Protein AF-A0A355B553-F1 (afdb_monomer_lite)

Radius of gyration: 31.97 Å; chains: 1; bounding box: 65×46×89 Å

Sequence (167 aa):
MNDHTENLLDVLEKEFEAYEDLEGILLKEREVLRRPKFANFEEQIGLKAQVVHRIRALEQERTRLMAVLSSEQGQDTKNLHLIDLVRNTPPPLAKRFMNVRGRLRETTDRVKQVNEINRQIIGELLSVMNGVMDSVQSAFADPAMYGIEGKLGKKRVQGGDFVFQSV

Structure (mmCIF, N/CA/C/O backbone):
data_AF-A0A355B553-F1
#
_entry.id   AF-A0A355B553-F1
#
loop_
_atom_site.group_PDB
_atom_site.id
_atom_site.type_symbol
_atom_site.label_atom_id
_atom_site.label_alt_id
_atom_site.label_comp_id
_atom_site.label_asym_id
_atom_site.label_entity_id
_atom_site.label_seq_id
_atom_site.pdbx_PDB_ins_code
_atom_site.Cartn_x
_atom_site.Cartn_y
_atom_site.Cartn_z
_atom_site.occupancy
_atom_site.B_iso_or_equiv
_atom_site.auth_seq_id
_atom_site.auth_comp_id
_atom_site.auth_asym_id
_atom_site.auth_atom_id
_atom_site.pdbx_PDB_model_num
ATOM 1 N N . MET A 1 1 ? 39.689 9.268 -49.571 1.00 48.88 1 MET A N 1
ATOM 2 C CA . MET A 1 1 ? 38.408 8.571 -49.329 1.00 48.88 1 MET A CA 1
ATOM 3 C C . MET A 1 1 ? 37.901 9.059 -47.984 1.00 48.88 1 MET A C 1
ATOM 5 O O . MET A 1 1 ? 38.725 9.258 -47.101 1.00 48.88 1 MET A O 1
ATOM 9 N N . ASN A 1 2 ? 36.626 9.441 -47.905 1.00 55.88 2 ASN A N 1
ATOM 10 C CA . ASN A 1 2 ? 36.077 10.283 -46.837 1.00 55.88 2 ASN A CA 1
ATOM 11 C C . ASN A 1 2 ? 35.867 9.493 -45.535 1.00 55.88 2 ASN A C 1
ATOM 13 O O . ASN A 1 2 ? 34.767 9.021 -45.272 1.00 55.88 2 ASN A O 1
ATOM 17 N N . ASP A 1 3 ? 36.917 9.430 -44.717 1.00 73.25 3 ASP A N 1
ATOM 18 C CA . ASP A 1 3 ? 36.958 8.862 -43.357 1.00 73.25 3 ASP A CA 1
ATOM 19 C C . ASP A 1 3 ? 35.745 9.290 -42.497 1.00 73.25 3 ASP A C 1
ATOM 21 O O . ASP A 1 3 ? 35.145 8.501 -41.779 1.00 73.25 3 ASP A O 1
ATOM 25 N N . HIS A 1 4 ? 35.268 10.531 -42.633 1.00 74.19 4 HIS A N 1
ATOM 26 C CA . HIS A 1 4 ? 34.102 11.023 -41.886 1.00 74.19 4 HIS A CA 1
ATOM 27 C C . HIS A 1 4 ? 32.758 10.389 -42.283 1.00 74.19 4 HIS A C 1
ATOM 29 O O . HIS A 1 4 ? 31.853 10.342 -41.456 1.00 74.19 4 HIS A O 1
ATOM 35 N N . THR A 1 5 ? 32.603 9.922 -43.525 1.00 79.19 5 THR A N 1
ATOM 36 C CA . THR A 1 5 ? 31.365 9.269 -43.984 1.00 79.19 5 THR A CA 1
ATOM 37 C C . THR A 1 5 ? 31.283 7.834 -43.474 1.00 79.19 5 THR A C 1
ATOM 39 O O . THR A 1 5 ? 30.216 7.414 -43.043 1.00 79.19 5 THR A O 1
ATOM 42 N N . GLU A 1 6 ? 32.408 7.116 -43.469 1.00 76.06 6 GLU A N 1
ATOM 43 C CA . GLU A 1 6 ? 32.511 5.772 -42.883 1.00 76.06 6 GLU A CA 1
ATOM 44 C C . GLU A 1 6 ? 32.318 5.833 -41.361 1.00 76.06 6 GLU A C 1
ATOM 46 O O . GLU A 1 6 ? 31.480 5.121 -40.825 1.00 76.06 6 GLU A O 1
ATOM 51 N N . ASN A 1 7 ? 32.958 6.789 -40.676 1.00 77.69 7 ASN A N 1
ATOM 52 C CA . ASN A 1 7 ? 32.745 6.995 -39.238 1.00 77.69 7 ASN A CA 1
ATOM 53 C C . ASN A 1 7 ? 31.288 7.352 -38.885 1.00 77.69 7 ASN A C 1
ATOM 55 O O . ASN A 1 7 ? 30.794 6.944 -37.837 1.00 77.69 7 ASN A O 1
ATOM 59 N N . LEU A 1 8 ? 30.593 8.127 -39.727 1.00 66.94 8 LEU A N 1
ATOM 60 C CA . LEU A 1 8 ? 29.174 8.426 -39.520 1.00 66.94 8 LEU A CA 1
ATOM 61 C C . LEU A 1 8 ? 28.306 7.177 -39.715 1.00 66.94 8 LEU A C 1
ATOM 63 O O . LEU A 1 8 ? 27.391 6.960 -38.927 1.00 66.94 8 LEU A O 1
ATOM 67 N N . LEU A 1 9 ? 28.595 6.361 -40.732 1.00 74.25 9 LEU A N 1
ATOM 68 C CA . LEU A 1 9 ? 27.892 5.099 -40.963 1.00 74.25 9 LEU A CA 1
ATOM 69 C C . LEU A 1 9 ? 28.054 4.153 -39.764 1.00 74.25 9 LEU A C 1
ATOM 71 O O . LEU A 1 9 ? 27.051 3.674 -39.246 1.00 74.25 9 LEU A O 1
ATOM 75 N N . ASP A 1 10 ? 29.274 3.999 -39.246 1.00 77.31 10 ASP A N 1
ATOM 76 C CA . ASP A 1 10 ? 29.555 3.193 -38.051 1.00 77.31 10 ASP A CA 1
ATOM 77 C C . ASP A 1 10 ? 28.793 3.681 -36.806 1.00 77.31 10 ASP A C 1
ATOM 79 O O . ASP A 1 10 ? 28.430 2.889 -35.935 1.00 77.31 10 ASP A O 1
ATOM 83 N N . VAL A 1 11 ? 28.596 4.997 -36.663 1.00 77.75 11 VAL A N 1
ATOM 84 C CA . VAL A 1 11 ? 27.809 5.572 -35.561 1.00 77.75 11 VAL A CA 1
ATOM 85 C C . VAL A 1 11 ? 26.324 5.281 -35.754 1.00 77.75 11 VAL A C 1
ATOM 87 O O . VAL A 1 11 ? 25.675 4.857 -34.803 1.00 77.75 11 VAL A O 1
ATOM 90 N N . LEU A 1 12 ? 25.799 5.448 -36.969 1.00 69.44 12 LEU A N 1
ATOM 91 C CA . LEU A 1 12 ? 24.395 5.179 -37.282 1.00 69.44 12 LEU A CA 1
ATOM 92 C C . LEU A 1 12 ? 24.039 3.694 -37.125 1.00 69.44 12 LEU A C 1
ATOM 94 O O . LEU A 1 12 ? 22.960 3.380 -36.629 1.00 69.44 12 LEU A O 1
ATOM 98 N N . GLU A 1 13 ? 24.940 2.781 -37.493 1.00 72.75 13 GLU A N 1
ATOM 99 C CA . GLU A 1 13 ? 24.757 1.340 -37.272 1.00 72.75 13 GLU A CA 1
ATOM 100 C C . GLU A 1 13 ? 24.689 1.007 -35.774 1.00 72.75 13 GLU A C 1
ATOM 102 O O . GLU A 1 13 ? 23.797 0.280 -35.342 1.00 72.75 13 GLU A O 1
ATOM 107 N N . LYS A 1 14 ? 25.550 1.617 -34.949 1.00 75.56 14 LYS A N 1
ATOM 108 C CA . LYS A 1 14 ? 25.509 1.453 -33.483 1.00 75.56 14 LYS A CA 1
ATOM 109 C C . LYS A 1 14 ? 24.263 2.071 -32.849 1.00 75.56 14 LYS A C 1
ATOM 111 O O . LYS A 1 14 ? 23.730 1.520 -31.889 1.00 75.56 14 LYS A O 1
ATOM 116 N N . GLU A 1 15 ? 23.803 3.217 -33.351 1.00 72.69 15 GLU A N 1
ATOM 117 C CA . GLU A 1 15 ? 22.541 3.822 -32.912 1.00 72.69 15 GLU A CA 1
ATOM 118 C C . GLU A 1 15 ? 21.352 2.923 -33.260 1.00 72.69 15 GLU A C 1
ATOM 120 O O . GLU A 1 15 ? 20.469 2.730 -32.426 1.00 72.69 15 GLU A O 1
ATOM 125 N N . PHE A 1 16 ? 21.348 2.332 -34.457 1.00 70.62 16 PHE A N 1
ATOM 126 C CA . PHE A 1 16 ? 20.324 1.382 -34.881 1.00 70.62 16 PHE A CA 1
ATOM 127 C C . PHE A 1 16 ? 20.273 0.149 -33.967 1.00 70.62 16 PHE A C 1
ATOM 129 O O . PHE A 1 16 ? 19.203 -0.162 -33.444 1.00 70.62 16 PHE A O 1
ATOM 136 N N . GLU A 1 17 ? 21.417 -0.489 -33.694 1.00 80.38 17 GLU A N 1
ATOM 137 C CA . GLU A 1 17 ? 21.502 -1.621 -32.756 1.00 80.38 17 GLU A CA 1
ATOM 138 C C . GLU A 1 17 ? 20.971 -1.246 -31.360 1.00 80.38 17 GLU A C 1
ATOM 140 O O . GLU A 1 17 ? 20.194 -1.989 -30.757 1.00 80.38 17 GLU A O 1
ATOM 145 N N . ALA A 1 18 ? 21.320 -0.055 -30.860 1.00 73.31 18 ALA A N 1
ATOM 146 C CA . ALA A 1 18 ? 20.837 0.431 -29.569 1.00 73.31 18 ALA A CA 1
ATOM 147 C C . ALA A 1 18 ? 19.310 0.646 -29.541 1.00 73.31 18 ALA A C 1
ATOM 149 O O . ALA A 1 18 ? 18.668 0.398 -28.514 1.00 73.31 18 ALA A O 1
ATOM 150 N N . TYR A 1 19 ? 18.712 1.090 -30.652 1.00 77.50 19 TYR A N 1
ATOM 151 C CA . TYR A 1 19 ? 17.259 1.222 -30.769 1.00 77.50 19 TYR A CA 1
ATOM 152 C C . TYR A 1 19 ? 16.548 -0.135 -30.845 1.00 77.50 19 TYR A C 1
ATOM 154 O O . TYR A 1 19 ? 15.513 -0.293 -30.192 1.00 77.50 19 TYR A O 1
ATOM 162 N N . GLU A 1 20 ? 17.094 -1.118 -31.568 1.00 84.81 20 GLU A N 1
ATOM 163 C CA . GLU A 1 20 ? 16.545 -2.484 -31.596 1.00 84.81 20 GLU A CA 1
ATOM 164 C C . GLU A 1 20 ? 16.587 -3.139 -30.205 1.00 84.81 20 GLU A C 1
ATOM 166 O O . GLU A 1 20 ? 15.603 -3.742 -29.755 1.00 84.81 20 GLU A O 1
ATOM 171 N N . ASP A 1 21 ? 17.690 -2.962 -29.472 1.00 83.88 21 ASP A N 1
ATOM 172 C CA . ASP A 1 21 ? 17.821 -3.443 -28.095 1.00 83.88 21 ASP A CA 1
ATOM 173 C C . ASP A 1 21 ? 16.769 -2.811 -27.170 1.00 83.88 21 ASP A C 1
ATOM 175 O O . ASP A 1 21 ? 16.103 -3.512 -26.391 1.00 83.88 21 ASP A O 1
ATOM 179 N N . LEU A 1 22 ? 16.574 -1.491 -27.271 1.00 80.00 22 LEU A N 1
ATOM 180 C CA . LEU A 1 22 ? 15.567 -0.767 -26.497 1.00 80.00 22 LEU A CA 1
ATOM 181 C C . LEU A 1 22 ? 14.145 -1.245 -26.826 1.00 80.00 22 LEU A C 1
ATOM 183 O O . LEU A 1 22 ? 13.353 -1.479 -25.908 1.00 80.00 22 LEU A O 1
ATOM 187 N N . GLU A 1 23 ? 13.818 -1.449 -28.104 1.00 83.56 23 GLU A N 1
ATOM 188 C CA . GLU A 1 23 ? 12.526 -2.001 -28.524 1.00 83.56 23 GLU A CA 1
ATOM 189 C C . GLU A 1 23 ? 12.288 -3.385 -27.900 1.00 83.56 23 GLU A C 1
ATOM 191 O O . GLU A 1 23 ? 11.233 -3.640 -27.304 1.00 83.56 23 GLU A O 1
ATOM 196 N N . GLY A 1 24 ? 13.288 -4.268 -27.960 1.00 85.75 24 GLY A N 1
ATOM 197 C CA . GLY A 1 24 ? 13.217 -5.601 -27.369 1.00 85.75 24 GLY A CA 1
ATOM 198 C C . GLY A 1 24 ? 12.975 -5.579 -25.854 1.00 85.75 24 GLY A C 1
ATOM 199 O O . GLY A 1 24 ? 12.235 -6.423 -25.330 1.00 85.75 24 GLY A O 1
ATOM 200 N N . ILE A 1 25 ? 13.563 -4.616 -25.139 1.00 87.00 25 ILE A N 1
ATOM 201 C CA . ILE A 1 25 ? 13.341 -4.410 -23.700 1.00 87.00 25 ILE A CA 1
ATOM 202 C C . ILE A 1 25 ? 11.904 -3.941 -23.436 1.00 87.00 25 ILE A C 1
ATOM 204 O O . ILE A 1 25 ? 11.209 -4.562 -22.626 1.00 87.00 25 ILE A O 1
ATOM 208 N N . LEU A 1 26 ? 11.427 -2.919 -24.151 1.00 82.31 26 LEU A N 1
ATOM 209 C CA . LEU A 1 26 ? 10.080 -2.357 -23.978 1.00 82.31 26 LEU A CA 1
ATOM 210 C C . LEU A 1 26 ? 8.976 -3.380 -24.294 1.00 82.31 26 LEU A C 1
ATOM 212 O O . LEU A 1 26 ? 7.966 -3.462 -23.589 1.00 82.31 26 LEU A O 1
ATOM 216 N N . LEU A 1 27 ? 9.172 -4.221 -25.314 1.00 85.50 27 LEU A N 1
ATOM 217 C CA . LEU A 1 27 ? 8.249 -5.313 -25.635 1.00 85.50 27 LEU A CA 1
ATOM 218 C C . LEU A 1 27 ? 8.169 -6.342 -24.499 1.00 85.50 27 LEU A C 1
ATOM 220 O O . LEU A 1 27 ? 7.071 -6.759 -24.122 1.00 85.50 27 LEU A O 1
ATOM 224 N N . LYS A 1 28 ? 9.309 -6.734 -23.914 1.00 86.12 28 LYS A N 1
ATOM 225 C CA . LYS A 1 28 ? 9.342 -7.648 -22.759 1.00 86.12 28 LYS A CA 1
ATOM 226 C C . LYS A 1 28 ? 8.696 -7.022 -21.524 1.00 86.12 28 LYS A C 1
ATOM 228 O O . LYS A 1 28 ? 7.960 -7.714 -20.817 1.00 86.12 28 LYS A O 1
ATOM 233 N N . GLU A 1 29 ? 8.941 -5.738 -21.272 1.00 82.44 29 GLU A N 1
ATOM 234 C CA . GLU A 1 29 ? 8.317 -4.984 -20.182 1.00 82.44 29 GLU A CA 1
ATOM 235 C C . GLU A 1 29 ? 6.787 -4.989 -20.310 1.00 82.44 29 GLU A C 1
ATOM 237 O O . GLU A 1 29 ? 6.088 -5.363 -19.363 1.00 82.44 29 GLU A O 1
ATOM 242 N N . ARG A 1 30 ? 6.263 -4.700 -21.509 1.00 82.81 30 ARG A N 1
ATOM 243 C CA . ARG A 1 30 ? 4.824 -4.757 -21.808 1.00 82.81 30 ARG A CA 1
ATOM 244 C C . ARG A 1 30 ? 4.217 -6.120 -21.476 1.00 82.81 30 ARG A C 1
ATOM 246 O O . ARG A 1 30 ? 3.148 -6.190 -20.868 1.00 82.81 30 ARG A O 1
ATOM 253 N N . GLU A 1 31 ? 4.893 -7.208 -21.841 1.00 83.38 31 GLU A N 1
ATOM 254 C CA . GLU A 1 31 ? 4.415 -8.556 -21.525 1.00 83.38 31 GLU A CA 1
ATOM 255 C C . GLU A 1 31 ? 4.426 -8.838 -20.018 1.00 83.38 31 GLU A C 1
ATOM 257 O O . GLU A 1 31 ? 3.501 -9.475 -19.517 1.00 83.38 31 GLU A O 1
ATOM 262 N N . VAL A 1 32 ? 5.425 -8.352 -19.268 1.00 79.75 32 VAL A N 1
ATOM 263 C CA . VAL A 1 32 ? 5.477 -8.489 -17.800 1.00 79.75 32 VAL A CA 1
ATOM 264 C C . VAL A 1 32 ? 4.330 -7.737 -17.127 1.00 79.75 32 VAL A C 1
ATOM 266 O O . VAL A 1 32 ? 3.687 -8.310 -16.245 1.00 79.75 32 VAL A O 1
ATOM 269 N N . LEU A 1 33 ? 4.031 -6.510 -17.564 1.00 76.88 33 LEU A N 1
ATOM 270 C CA . LEU A 1 33 ? 2.910 -5.713 -17.050 1.00 76.88 33 LEU A CA 1
ATOM 271 C C . LEU A 1 33 ? 1.554 -6.386 -17.301 1.00 76.88 33 LEU A C 1
ATOM 273 O O . LEU A 1 33 ? 0.646 -6.285 -16.480 1.00 76.88 33 LEU A O 1
ATOM 277 N N . ARG A 1 34 ? 1.428 -7.142 -18.396 1.00 75.81 34 ARG A N 1
ATOM 278 C CA . ARG A 1 34 ? 0.205 -7.876 -18.752 1.00 75.81 34 ARG A CA 1
ATOM 279 C C . ARG A 1 34 ? 0.017 -9.189 -17.972 1.00 75.81 34 ARG A C 1
ATOM 281 O O . ARG A 1 34 ? -1.017 -9.843 -18.115 1.00 75.81 34 ARG A O 1
ATOM 288 N N . ARG A 1 35 ? 0.997 -9.628 -17.169 1.00 74.50 35 ARG A N 1
ATOM 289 C CA . ARG A 1 35 ? 0.965 -10.953 -16.519 1.00 74.50 35 ARG A CA 1
ATOM 290 C C . ARG A 1 35 ? -0.131 -11.084 -15.446 1.00 74.50 35 ARG A C 1
ATOM 292 O O . ARG A 1 35 ? -0.407 -10.132 -14.719 1.00 74.50 35 ARG A O 1
ATOM 299 N N . PRO A 1 36 ? -0.623 -12.318 -15.190 1.00 58.00 36 PRO A N 1
ATOM 300 C CA . PRO A 1 36 ? -1.636 -12.616 -14.163 1.00 58.00 36 PRO A CA 1
ATOM 301 C C . PRO A 1 36 ? -1.265 -12.188 -12.735 1.00 58.00 36 PRO A C 1
ATOM 303 O O . PRO A 1 36 ? -2.135 -11.984 -11.897 1.00 58.00 36 PRO A O 1
ATOM 306 N N . LYS A 1 37 ? 0.031 -12.028 -12.432 1.00 67.50 37 LYS A N 1
ATOM 307 C CA . LYS A 1 37 ? 0.482 -11.537 -11.120 1.00 67.50 37 LYS A CA 1
ATOM 308 C C . LYS A 1 37 ? -0.037 -10.125 -10.815 1.00 67.50 37 LYS A C 1
ATOM 310 O O . LYS A 1 37 ? -0.229 -9.817 -9.642 1.00 67.50 37 LYS A O 1
ATOM 315 N N . PHE A 1 38 ? -0.290 -9.303 -11.837 1.00 70.50 38 PHE A N 1
ATOM 316 C CA . PHE A 1 38 ? -0.912 -7.991 -11.664 1.00 70.50 38 PHE A CA 1
ATOM 317 C C . PHE A 1 38 ? -2.398 -8.117 -11.285 1.00 70.50 38 PHE A C 1
ATOM 319 O O . PHE A 1 38 ? -2.853 -7.431 -10.377 1.00 70.50 38 PHE A O 1
ATOM 326 N N . ALA A 1 39 ? -3.121 -9.092 -11.851 1.00 70.44 39 ALA A N 1
ATOM 327 C CA . ALA A 1 39 ? -4.500 -9.399 -11.451 1.00 70.44 39 ALA A CA 1
ATOM 328 C C . ALA A 1 39 ? -4.594 -9.851 -9.979 1.00 70.44 39 ALA A C 1
ATOM 330 O O . ALA A 1 39 ? -5.482 -9.421 -9.247 1.00 70.44 39 ALA A O 1
ATOM 331 N N . ASN A 1 40 ? -3.623 -10.637 -9.496 1.00 78.94 40 ASN A N 1
ATOM 332 C CA . ASN A 1 40 ? -3.547 -10.982 -8.070 1.00 78.94 40 ASN A CA 1
ATOM 333 C C . ASN A 1 40 ? -3.346 -9.734 -7.189 1.00 78.94 40 ASN A C 1
ATOM 335 O O . ASN A 1 40 ? -3.840 -9.678 -6.064 1.00 78.94 40 ASN A O 1
ATOM 339 N N . PHE A 1 41 ? -2.616 -8.724 -7.673 1.00 81.06 41 PHE A N 1
ATOM 340 C CA . PHE A 1 41 ? -2.441 -7.461 -6.955 1.00 81.06 41 PHE A CA 1
ATOM 341 C C . PHE A 1 41 ? -3.746 -6.649 -6.908 1.00 81.06 41 PHE A C 1
ATOM 343 O O . PHE A 1 41 ? -4.099 -6.133 -5.846 1.00 81.06 41 PHE A O 1
ATOM 350 N N . GLU A 1 42 ? -4.504 -6.605 -8.008 1.00 79.31 42 GLU A N 1
ATOM 351 C CA . GLU A 1 42 ? -5.842 -5.996 -8.064 1.00 79.31 42 GLU A CA 1
ATOM 352 C C . GLU A 1 42 ? -6.833 -6.670 -7.103 1.00 79.31 42 GLU A C 1
ATOM 354 O O . GLU A 1 42 ? -7.536 -5.984 -6.358 1.00 79.31 42 GLU A O 1
ATOM 359 N N . GLU A 1 43 ? -6.839 -8.005 -7.031 1.00 85.38 43 GLU A N 1
ATOM 360 C CA . GLU A 1 43 ? -7.656 -8.748 -6.065 1.00 85.38 43 GLU A CA 1
ATOM 361 C C . GLU A 1 43 ? -7.308 -8.356 -4.619 1.00 85.38 43 GLU A C 1
ATOM 363 O O . GLU A 1 43 ? -8.194 -8.059 -3.812 1.00 85.38 43 GLU A O 1
ATOM 368 N N . GLN A 1 44 ? -6.014 -8.271 -4.288 1.00 84.94 44 GLN A N 1
ATOM 369 C CA . GLN A 1 44 ? -5.566 -7.838 -2.961 1.00 84.94 44 GLN A CA 1
ATOM 370 C C . GLN A 1 44 ? -5.984 -6.396 -2.643 1.00 84.94 44 GLN A C 1
ATOM 372 O O . GLN A 1 44 ? -6.300 -6.092 -1.489 1.00 84.94 44 GLN A O 1
ATOM 377 N N . ILE A 1 45 ? -6.013 -5.496 -3.631 1.00 86.56 45 ILE A N 1
ATOM 378 C CA . ILE A 1 45 ? -6.561 -4.141 -3.464 1.00 86.56 45 ILE A CA 1
ATOM 379 C C . ILE A 1 45 ? -8.060 -4.213 -3.145 1.00 86.56 45 ILE A C 1
ATOM 381 O O . ILE A 1 45 ? -8.511 -3.565 -2.195 1.00 86.56 45 ILE A O 1
ATOM 385 N N . GLY A 1 46 ? -8.816 -5.038 -3.874 1.00 85.44 46 GLY A N 1
ATOM 386 C CA . GLY A 1 46 ? -10.243 -5.260 -3.637 1.00 85.44 46 GLY A CA 1
ATOM 387 C C . GLY A 1 46 ? -10.538 -5.775 -2.225 1.00 85.44 46 GLY A C 1
ATOM 388 O O . GLY A 1 46 ? -11.367 -5.203 -1.513 1.00 85.44 46 GLY A O 1
ATOM 389 N N . LEU A 1 47 ? -9.806 -6.794 -1.769 1.00 89.88 47 LEU A N 1
ATOM 390 C CA . LEU A 1 47 ? -9.936 -7.341 -0.414 1.00 89.88 47 LEU A CA 1
ATOM 391 C C . LEU A 1 47 ? -9.619 -6.291 0.662 1.00 89.88 47 LEU A C 1
ATOM 393 O O . LEU A 1 47 ? -10.374 -6.145 1.628 1.00 89.88 47 LEU A O 1
ATOM 397 N N . LYS A 1 48 ? -8.551 -5.498 0.487 1.00 88.06 48 LYS A N 1
ATOM 398 C CA . LYS A 1 48 ? -8.228 -4.387 1.403 1.00 88.06 48 LYS A CA 1
ATOM 399 C C . LYS A 1 48 ? -9.360 -3.362 1.459 1.00 88.06 48 LYS A C 1
ATOM 401 O O . LYS A 1 48 ? -9.724 -2.932 2.554 1.00 88.06 48 LYS A O 1
ATOM 406 N N . ALA A 1 49 ? -9.941 -2.991 0.318 1.00 86.56 49 ALA A N 1
ATOM 407 C CA . ALA A 1 49 ? -11.041 -2.030 0.260 1.00 86.56 49 ALA A CA 1
ATOM 408 C C . ALA A 1 49 ? -12.277 -2.525 1.029 1.00 86.56 49 ALA A C 1
ATOM 410 O O . ALA A 1 49 ? -12.845 -1.770 1.823 1.00 86.56 49 ALA A O 1
ATOM 411 N N . GLN A 1 50 ? -12.641 -3.803 0.878 1.00 87.38 50 GLN A N 1
ATOM 412 C CA . GLN A 1 50 ? -13.739 -4.420 1.633 1.00 87.38 50 GLN A CA 1
ATOM 413 C C . GLN A 1 50 ? -13.482 -4.385 3.148 1.00 87.38 50 GLN A C 1
ATOM 415 O O . GLN A 1 50 ? -14.355 -3.988 3.927 1.00 87.38 50 GLN A O 1
ATOM 420 N N . VAL A 1 51 ? -12.267 -4.741 3.58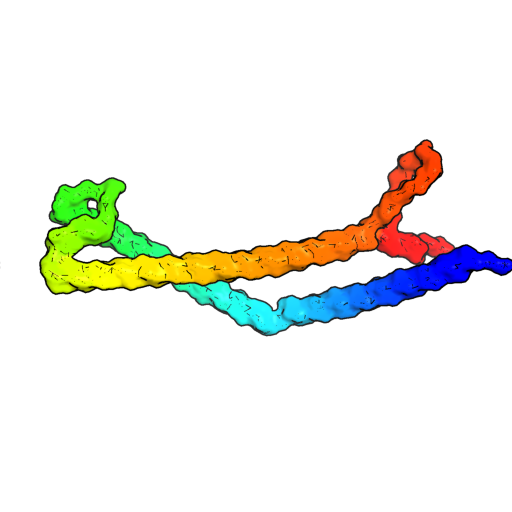1 1.00 85.50 51 VAL A N 1
ATOM 421 C CA . VAL A 1 51 ? -11.877 -4.708 5.000 1.00 85.50 51 VAL A CA 1
ATOM 422 C C . VAL A 1 51 ? -11.915 -3.282 5.557 1.00 85.50 51 VAL A C 1
ATOM 424 O O . VAL A 1 51 ? -12.451 -3.067 6.644 1.00 85.50 51 VAL A O 1
ATOM 427 N N . VAL A 1 52 ? -11.421 -2.287 4.812 1.00 84.81 52 VAL A N 1
ATOM 428 C CA . VAL A 1 52 ? -11.496 -0.867 5.199 1.00 84.81 52 VAL A CA 1
ATOM 429 C C . VAL A 1 52 ? -12.948 -0.411 5.339 1.00 84.81 52 VAL A C 1
ATOM 431 O O . VAL A 1 52 ? -13.281 0.288 6.298 1.00 84.81 52 VAL A O 1
ATOM 434 N N . HIS A 1 53 ? -13.830 -0.833 4.432 1.00 83.50 53 HIS A N 1
ATOM 435 C CA . HIS A 1 53 ? -15.252 -0.509 4.503 1.00 83.50 53 HIS A CA 1
ATOM 436 C C . HIS A 1 53 ? -15.899 -1.067 5.777 1.00 83.50 53 HIS A C 1
ATOM 438 O O . HIS A 1 53 ? -16.633 -0.359 6.470 1.00 83.50 53 HIS A O 1
ATOM 444 N N . ARG A 1 54 ? -15.562 -2.312 6.136 1.00 80.56 54 ARG A N 1
ATOM 445 C CA . ARG A 1 54 ? -16.000 -2.946 7.385 1.00 80.56 54 ARG A CA 1
ATOM 446 C C . ARG A 1 54 ? -15.463 -2.221 8.620 1.00 80.56 54 ARG A C 1
ATOM 448 O O . ARG A 1 54 ? -16.221 -2.002 9.560 1.00 80.56 54 ARG A O 1
ATOM 455 N N . ILE A 1 55 ? -14.185 -1.832 8.627 1.00 81.50 55 ILE A N 1
ATOM 456 C CA . ILE A 1 55 ? -13.581 -1.066 9.731 1.00 81.50 55 ILE A CA 1
ATOM 457 C C . ILE A 1 55 ? -14.323 0.259 9.931 1.00 81.50 55 ILE A C 1
ATOM 459 O O . ILE A 1 55 ? -14.651 0.598 11.062 1.00 81.50 55 ILE A O 1
ATOM 463 N N . ARG A 1 56 ? -14.644 0.981 8.849 1.00 78.81 56 ARG A N 1
ATOM 464 C CA . ARG A 1 56 ? -15.388 2.250 8.921 1.00 78.81 56 ARG A CA 1
ATOM 465 C C . ARG A 1 56 ? -16.788 2.079 9.506 1.00 78.81 56 ARG A C 1
ATOM 467 O O . ARG A 1 56 ? -17.176 2.873 10.354 1.00 78.81 56 ARG A O 1
ATOM 474 N N . ALA A 1 57 ? -17.517 1.041 9.099 1.00 77.94 57 ALA A N 1
ATOM 475 C CA . ALA A 1 57 ? -18.839 0.752 9.655 1.00 77.94 57 ALA A CA 1
ATOM 476 C C . ALA A 1 57 ? -18.771 0.424 11.159 1.00 77.94 57 ALA A C 1
ATOM 478 O O . ALA A 1 57 ? -19.557 0.944 11.947 1.00 77.94 57 ALA A O 1
ATOM 479 N N . LEU A 1 58 ? -17.790 -0.387 11.575 1.00 79.62 58 LEU A N 1
ATOM 480 C CA . LEU A 1 58 ? -17.565 -0.712 12.989 1.00 79.62 58 LEU A CA 1
ATOM 481 C C . LEU A 1 58 ? -17.142 0.509 13.813 1.00 79.62 58 LEU A C 1
ATOM 483 O O . LEU A 1 58 ? -17.521 0.626 14.974 1.00 79.62 58 LEU A O 1
ATOM 487 N N . GLU A 1 59 ? -16.365 1.415 13.223 1.00 82.38 59 GLU A N 1
ATOM 488 C CA . GLU A 1 59 ? -15.967 2.669 13.859 1.00 82.38 59 GLU A CA 1
ATOM 489 C C . GLU A 1 59 ? -17.170 3.589 14.083 1.00 82.38 59 GLU A C 1
ATOM 491 O O . GLU A 1 59 ? -17.348 4.098 15.185 1.00 82.38 59 GLU A O 1
ATOM 496 N N . GLN A 1 60 ? -18.035 3.742 13.078 1.00 78.38 60 GLN A N 1
ATOM 497 C CA . GLN A 1 60 ? -19.274 4.515 13.202 1.00 78.38 60 GLN A CA 1
ATOM 498 C C . GLN A 1 60 ? -20.179 3.959 14.304 1.00 78.38 60 GLN A C 1
ATOM 500 O O . GLN A 1 60 ? -20.672 4.718 15.141 1.00 78.38 60 GLN A O 1
ATOM 505 N N . GLU A 1 61 ? -20.353 2.637 14.342 1.00 79.19 61 GLU A N 1
ATOM 506 C CA . GLU A 1 61 ? -21.142 1.985 15.385 1.00 79.19 61 GLU A CA 1
ATOM 507 C C . GLU A 1 61 ? -20.511 2.173 16.769 1.00 79.19 61 GLU A C 1
ATOM 509 O O . GLU A 1 61 ? -21.201 2.522 17.727 1.00 79.19 61 GLU A O 1
ATOM 514 N N . ARG A 1 62 ? -19.182 2.040 16.878 1.00 82.81 62 ARG A N 1
ATOM 515 C CA . ARG A 1 62 ? -18.455 2.319 18.121 1.00 82.81 62 ARG A CA 1
ATOM 516 C C . ARG A 1 62 ? -18.706 3.747 18.599 1.00 82.81 62 ARG A C 1
ATOM 518 O O . ARG A 1 62 ? -19.027 3.932 19.768 1.00 82.81 62 ARG A O 1
ATOM 525 N N . THR A 1 63 ? -18.577 4.744 17.725 1.00 79.88 63 THR A N 1
ATOM 526 C CA . THR A 1 63 ? -18.814 6.155 18.067 1.00 79.88 63 THR A CA 1
ATOM 527 C C . THR A 1 63 ? -20.257 6.391 18.509 1.00 79.88 63 THR A C 1
ATOM 529 O O . THR A 1 63 ? -20.482 7.080 19.503 1.00 79.88 63 THR A O 1
ATOM 532 N N . ARG A 1 64 ? -21.235 5.781 17.828 1.00 82.19 64 ARG A N 1
ATOM 533 C CA . ARG A 1 64 ? -22.653 5.871 18.198 1.00 82.19 64 ARG A CA 1
ATOM 534 C C . ARG A 1 64 ? -22.911 5.296 19.591 1.00 82.19 64 ARG A C 1
ATOM 536 O O . ARG A 1 64 ? -23.535 5.961 20.414 1.00 82.19 64 ARG A O 1
ATOM 543 N N . LEU A 1 65 ? -22.409 4.094 19.872 1.00 80.69 65 LEU A N 1
ATOM 544 C CA . LEU A 1 65 ? -22.557 3.449 21.179 1.00 80.69 65 LEU A CA 1
ATOM 545 C C . LEU A 1 65 ? -21.846 4.234 22.287 1.00 80.69 65 LEU A C 1
ATOM 547 O O . LEU A 1 65 ? -22.387 4.377 23.379 1.00 80.69 65 LEU A O 1
ATOM 551 N N . MET A 1 66 ? -20.666 4.794 22.005 1.00 79.06 66 MET A N 1
ATOM 552 C CA . MET A 1 66 ? -19.961 5.664 22.950 1.00 79.06 66 MET A CA 1
ATOM 553 C C . MET A 1 66 ? -20.779 6.911 23.304 1.00 79.06 66 MET A C 1
ATOM 555 O O . MET A 1 66 ? -20.820 7.283 24.473 1.00 79.06 66 MET A O 1
ATOM 559 N N . ALA A 1 67 ? -21.456 7.530 22.333 1.00 79.06 67 ALA A N 1
ATOM 560 C CA . ALA A 1 67 ? -22.313 8.687 22.586 1.00 79.06 67 ALA A CA 1
ATOM 561 C C . ALA A 1 67 ? -23.512 8.335 23.483 1.00 79.06 67 ALA A C 1
ATOM 563 O O . ALA A 1 67 ? -23.775 9.053 24.445 1.00 79.06 67 ALA A O 1
ATOM 564 N N . VAL A 1 68 ? -24.184 7.207 23.221 1.00 80.50 68 VAL A N 1
ATOM 565 C CA . VAL A 1 68 ? -25.295 6.715 24.059 1.00 80.50 68 VAL A CA 1
ATOM 566 C C . VAL A 1 68 ? -24.826 6.471 25.495 1.00 80.50 68 VAL A C 1
ATOM 568 O O . VAL A 1 68 ? -25.412 7.010 26.431 1.00 80.50 68 VAL A O 1
ATOM 571 N N . LEU A 1 69 ? -23.720 5.740 25.669 1.00 75.94 69 LEU A N 1
ATOM 572 C CA . LEU A 1 69 ? -23.160 5.440 26.990 1.00 75.94 69 LEU A CA 1
ATOM 573 C C . LEU A 1 69 ? -22.723 6.705 27.743 1.00 75.94 69 LEU A C 1
ATOM 575 O O . LEU A 1 69 ? -22.883 6.785 28.958 1.00 75.94 69 LEU A O 1
ATOM 579 N N . SER A 1 70 ? -22.196 7.707 27.037 1.00 74.81 70 SER A N 1
ATOM 580 C CA . SER A 1 70 ? -21.858 9.011 27.620 1.00 74.81 70 SER A CA 1
ATOM 581 C C . SER A 1 70 ? -23.087 9.708 28.191 1.00 74.81 70 SER A C 1
ATOM 583 O O . SER A 1 70 ? -23.044 10.209 29.313 1.00 74.81 70 SER A O 1
ATOM 585 N N . SER A 1 71 ? -24.185 9.728 27.427 1.00 78.69 71 SER A N 1
ATOM 586 C CA . SER A 1 71 ? -25.447 10.333 27.854 1.00 78.69 71 SER A CA 1
ATOM 587 C C . SER A 1 71 ? -26.037 9.615 29.070 1.00 78.69 71 SER A C 1
ATOM 589 O O . SER A 1 71 ? -26.466 10.281 30.007 1.00 78.69 71 SER A O 1
ATOM 591 N N . GLU A 1 72 ? -26.000 8.279 29.101 1.00 79.38 72 GLU A N 1
ATOM 592 C CA . GLU A 1 72 ? -26.462 7.477 30.246 1.00 79.38 72 GLU A CA 1
ATOM 593 C C . GLU A 1 72 ? -25.631 7.713 31.517 1.00 79.38 72 GLU A C 1
ATOM 595 O O . GLU A 1 72 ? -26.165 7.691 32.623 1.00 79.38 72 GLU A O 1
ATOM 600 N N . GLN A 1 73 ? -24.326 7.961 31.372 1.00 74.00 73 GLN A N 1
ATOM 601 C CA . GLN A 1 73 ? -23.410 8.204 32.492 1.00 74.00 73 GLN A CA 1
ATOM 602 C C . GLN A 1 73 ? -23.306 9.685 32.894 1.00 74.00 73 GLN A C 1
ATOM 604 O O . GLN A 1 73 ? -22.515 10.018 33.778 1.00 74.00 73 GLN A O 1
ATOM 609 N N . GLY A 1 74 ? -24.063 10.584 32.251 1.00 70.25 74 GLY A N 1
ATOM 610 C CA . GLY A 1 74 ? -24.000 12.027 32.507 1.00 70.25 74 GLY A CA 1
ATOM 611 C C . GLY A 1 74 ? -22.650 12.667 32.155 1.00 70.25 74 GLY A C 1
ATOM 612 O O . GLY A 1 74 ? -22.298 13.700 32.720 1.00 70.25 74 GLY A O 1
ATOM 613 N N . GLN A 1 75 ? -21.874 12.052 31.256 1.00 69.88 75 GLN A N 1
ATOM 614 C CA . GLN A 1 75 ? -20.579 12.561 30.798 1.00 69.88 75 GLN A CA 1
ATOM 615 C C . GLN A 1 75 ? -20.736 13.399 29.522 1.00 69.88 75 GLN A C 1
ATOM 617 O O . GLN A 1 75 ? -21.547 13.080 28.648 1.00 69.88 75 GLN A O 1
ATOM 622 N N . ASP A 1 76 ? -19.939 14.465 29.399 1.00 65.19 76 ASP A N 1
ATOM 623 C CA . ASP A 1 76 ? -19.928 15.313 28.205 1.00 65.19 76 ASP A CA 1
ATOM 624 C C . ASP A 1 76 ? -19.272 14.589 27.015 1.00 65.19 76 ASP A C 1
ATOM 626 O O . ASP A 1 76 ? -18.129 14.131 27.065 1.00 65.19 76 ASP A O 1
ATOM 630 N N . THR A 1 77 ? -20.019 14.514 25.918 1.00 60.72 77 THR A N 1
ATOM 631 C CA . THR A 1 77 ? -19.659 13.814 24.676 1.00 60.72 77 THR A CA 1
ATOM 632 C C . THR A 1 77 ? -18.501 14.446 23.903 1.00 60.72 77 THR A C 1
ATOM 634 O O . THR A 1 77 ? -17.902 13.775 23.062 1.00 60.72 77 THR A O 1
ATOM 637 N N . LYS A 1 78 ? -18.159 15.718 24.159 1.00 55.72 78 LYS A N 1
ATOM 638 C CA . LYS A 1 78 ? -17.195 16.461 23.326 1.00 55.72 78 LYS A CA 1
ATOM 639 C C . LYS A 1 78 ? -15.759 15.927 23.363 1.00 55.72 78 LYS A C 1
ATOM 641 O O . LYS A 1 78 ? -15.027 16.201 22.420 1.00 55.72 78 LYS A O 1
ATOM 646 N N . ASN A 1 79 ? -15.366 15.162 24.387 1.00 5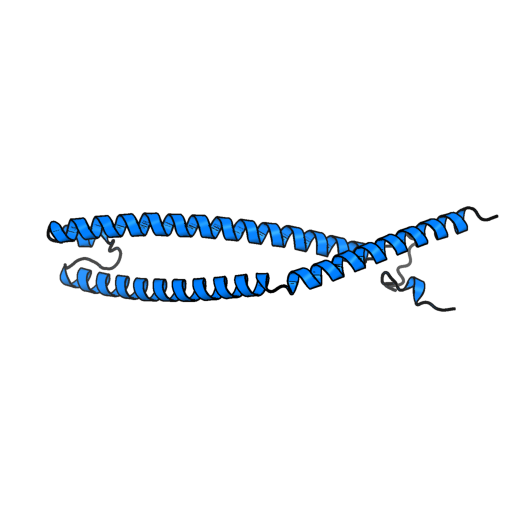4.81 79 ASN A N 1
ATOM 647 C CA . ASN A 1 79 ? -14.019 14.580 24.527 1.00 54.81 79 ASN A CA 1
ATOM 648 C C . ASN A 1 79 ? -14.040 13.197 25.204 1.00 54.81 79 ASN A C 1
ATOM 650 O O . ASN A 1 79 ? -13.208 12.898 26.060 1.00 54.81 79 ASN A O 1
ATOM 654 N N . LEU A 1 80 ? -15.011 12.350 24.859 1.00 62.25 80 LEU A N 1
ATOM 655 C CA . LEU A 1 80 ? -15.147 11.046 25.500 1.00 62.25 80 LEU A CA 1
ATOM 656 C C . LEU A 1 80 ? -14.106 10.050 24.968 1.00 62.25 80 LEU A C 1
ATOM 658 O O . LEU A 1 80 ? -14.198 9.581 23.828 1.00 62.25 80 LEU A O 1
ATOM 662 N N . HIS A 1 81 ? -13.132 9.664 25.792 1.00 68.06 81 HIS A N 1
ATOM 663 C CA . HIS A 1 81 ? -12.236 8.568 25.454 1.00 68.06 81 HIS A CA 1
ATOM 664 C C . HIS A 1 81 ? -12.790 7.238 25.962 1.00 68.06 81 HIS A C 1
ATOM 666 O O . HIS A 1 81 ? -13.422 7.142 27.009 1.00 68.06 81 HIS A O 1
ATOM 672 N N . LEU A 1 82 ? -12.467 6.149 25.254 1.00 68.44 82 LEU A N 1
ATOM 673 C CA . LEU A 1 82 ? -12.873 4.794 25.651 1.00 68.44 82 LEU A CA 1
ATOM 674 C C . LEU A 1 82 ? -12.443 4.444 27.094 1.00 68.44 82 LEU A C 1
ATOM 676 O O . LEU A 1 82 ? -13.056 3.594 27.724 1.00 68.44 82 LEU A O 1
ATOM 680 N N . ILE A 1 83 ? -11.386 5.083 27.615 1.00 68.44 83 ILE A N 1
ATOM 681 C CA . ILE A 1 83 ? -10.917 4.905 28.997 1.00 68.44 83 ILE A CA 1
ATOM 682 C C . ILE A 1 83 ? -11.846 5.539 30.038 1.00 68.44 83 ILE A C 1
ATOM 684 O O . ILE A 1 83 ? -11.920 5.026 31.152 1.00 68.44 83 ILE A O 1
ATOM 688 N N . ASP A 1 84 ? -12.572 6.594 29.678 1.00 71.00 84 ASP A N 1
ATOM 689 C CA . ASP A 1 84 ? -13.483 7.298 30.583 1.00 71.00 84 ASP A CA 1
ATOM 690 C C . ASP A 1 84 ? -14.729 6.449 30.853 1.00 71.00 84 ASP A C 1
ATOM 692 O O . ASP A 1 84 ? -15.151 6.324 32.002 1.00 71.00 84 ASP A O 1
ATOM 696 N N . LEU A 1 85 ? -15.201 5.724 29.832 1.00 67.50 85 LEU A N 1
ATOM 697 C CA . LEU A 1 85 ? -16.292 4.747 29.938 1.00 67.50 85 LEU A CA 1
ATOM 698 C C . LEU A 1 85 ? -15.934 3.522 30.799 1.00 67.50 85 LEU A C 1
ATOM 700 O O . LEU A 1 85 ? -16.803 2.924 31.436 1.00 67.50 85 LEU A O 1
ATOM 704 N N . VAL A 1 86 ? -14.652 3.139 30.860 1.00 70.81 86 VAL A N 1
ATOM 705 C CA . VAL A 1 86 ? -14.212 1.993 31.676 1.00 70.81 86 VAL A CA 1
ATOM 706 C C . VAL A 1 86 ? -14.261 2.294 33.174 1.00 70.81 86 VAL A C 1
ATOM 708 O O . VAL A 1 86 ? -14.463 1.371 33.961 1.00 70.81 86 VAL A O 1
ATOM 711 N N . ARG A 1 87 ? -14.119 3.561 33.585 1.00 70.69 87 ARG A N 1
ATOM 712 C CA . ARG A 1 87 ? -14.082 3.943 35.010 1.00 70.69 87 ARG A CA 1
ATOM 713 C C . ARG A 1 87 ? -15.369 3.593 35.757 1.00 70.69 87 ARG A C 1
ATOM 715 O O . ARG A 1 87 ? -15.299 3.227 36.923 1.00 70.69 87 ARG A O 1
ATOM 722 N N . ASN A 1 88 ? -16.507 3.633 35.067 1.00 71.50 88 ASN A N 1
ATOM 723 C CA . ASN A 1 88 ? -17.827 3.331 35.628 1.00 71.50 88 ASN A CA 1
ATOM 724 C C . ASN A 1 88 ? -18.289 1.888 35.344 1.00 71.50 88 ASN A C 1
ATOM 726 O O . ASN A 1 88 ? -19.442 1.539 35.585 1.00 71.50 88 ASN A O 1
ATOM 730 N N . THR A 1 89 ? -17.408 1.038 34.806 1.00 76.69 89 THR A N 1
ATOM 731 C CA . THR A 1 89 ? -17.740 -0.330 34.392 1.00 76.69 89 THR A CA 1
ATOM 732 C C . THR A 1 89 ? -17.349 -1.354 35.473 1.00 76.69 89 THR A C 1
ATOM 734 O O . THR A 1 89 ? -16.235 -1.284 35.996 1.00 76.69 89 THR A O 1
ATOM 737 N N . PRO A 1 90 ? -18.186 -2.372 35.776 1.00 81.75 90 PRO A N 1
ATOM 738 C CA . PRO A 1 90 ? -17.842 -3.413 36.744 1.00 81.75 90 PRO A CA 1
ATOM 739 C C . PRO A 1 90 ? -16.535 -4.166 36.414 1.00 81.75 90 PRO A C 1
ATOM 741 O O . PRO A 1 90 ? -16.226 -4.384 35.234 1.00 81.75 90 PRO A O 1
ATOM 744 N N . PRO A 1 91 ? -15.785 -4.654 37.426 1.00 81.94 91 PRO A N 1
ATOM 745 C CA . PRO A 1 91 ? -14.412 -5.145 37.254 1.00 81.94 91 PRO A CA 1
ATOM 746 C C . PRO A 1 91 ? -14.193 -6.225 36.173 1.00 81.94 91 PRO A C 1
ATOM 748 O O . PRO A 1 91 ? -13.194 -6.138 35.450 1.00 81.94 91 PRO A O 1
ATOM 751 N N . PRO A 1 92 ? -15.078 -7.231 35.994 1.00 83.94 92 PRO A N 1
ATOM 752 C CA . PRO A 1 92 ? -14.894 -8.247 34.952 1.00 83.94 92 PRO A CA 1
ATOM 753 C C . PRO A 1 92 ? -14.957 -7.666 33.534 1.00 83.94 92 PRO A C 1
ATOM 755 O O . PRO A 1 92 ? -14.192 -8.061 32.652 1.00 83.94 92 PRO A O 1
ATOM 758 N N . LEU A 1 93 ? -15.852 -6.702 33.316 1.00 78.56 93 LEU A N 1
ATOM 759 C CA . LEU A 1 93 ? -16.066 -6.076 32.018 1.00 78.56 93 LEU A CA 1
ATOM 760 C C . LEU A 1 93 ? -15.000 -5.002 31.748 1.00 78.56 93 LEU A C 1
ATOM 762 O O . LEU A 1 93 ? -14.450 -4.957 30.648 1.00 78.56 93 LEU A O 1
ATOM 766 N N . ALA A 1 94 ? -14.604 -4.239 32.771 1.00 80.12 94 ALA A N 1
ATOM 767 C CA . ALA A 1 94 ? -13.524 -3.256 32.692 1.00 80.12 94 ALA A CA 1
ATOM 768 C C . ALA A 1 94 ? -12.188 -3.878 32.241 1.00 80.12 94 ALA A C 1
ATOM 770 O O . ALA A 1 94 ? -11.514 -3.346 31.353 1.00 80.12 94 ALA A O 1
ATOM 771 N N . LYS A 1 95 ? -11.832 -5.058 32.777 1.00 83.94 95 LYS A N 1
ATOM 772 C CA . LYS A 1 95 ? -10.637 -5.809 32.346 1.00 83.94 95 LYS A CA 1
ATOM 773 C C . LYS A 1 95 ? -10.707 -6.213 30.870 1.00 83.94 95 LYS A C 1
ATOM 775 O O . LYS A 1 95 ? -9.718 -6.072 30.149 1.00 83.94 95 LYS A O 1
ATOM 780 N N . ARG A 1 96 ? -11.867 -6.689 30.400 1.00 80.44 96 ARG A N 1
ATOM 781 C CA . ARG A 1 96 ? -12.064 -7.062 28.986 1.00 80.44 96 ARG A CA 1
ATOM 782 C C . ARG A 1 96 ? -11.940 -5.852 28.061 1.00 80.44 96 ARG A C 1
ATOM 784 O O . ARG A 1 96 ? -11.260 -5.958 27.044 1.00 80.44 96 ARG A O 1
ATOM 791 N N . PHE A 1 97 ? -12.520 -4.709 28.431 1.00 78.44 97 PHE A N 1
ATOM 792 C CA . PHE A 1 97 ? -12.379 -3.464 27.672 1.00 78.44 97 PHE A CA 1
ATOM 793 C C . PHE A 1 97 ? -10.917 -3.035 27.529 1.00 78.44 97 PHE A C 1
ATOM 795 O O . PHE A 1 97 ? -10.476 -2.734 26.420 1.00 78.44 97 PHE A O 1
ATOM 802 N N . MET A 1 98 ? -10.150 -3.047 28.623 1.00 78.94 98 MET A N 1
ATOM 803 C CA . MET A 1 98 ? -8.733 -2.667 28.589 1.00 78.94 98 MET A CA 1
ATOM 804 C C . MET A 1 98 ? -7.903 -3.600 27.705 1.00 78.94 98 MET A C 1
ATOM 806 O O . MET A 1 98 ? -7.091 -3.121 26.913 1.00 78.94 98 MET A O 1
ATOM 810 N N . ASN A 1 99 ? -8.154 -4.911 27.767 1.00 82.69 99 ASN A N 1
ATOM 811 C CA . ASN A 1 99 ? -7.484 -5.886 26.906 1.00 82.69 99 ASN A CA 1
ATOM 812 C C . ASN A 1 99 ? -7.794 -5.637 25.419 1.00 82.69 99 ASN A C 1
ATOM 814 O O . ASN A 1 99 ? -6.879 -5.492 24.608 1.00 82.69 99 ASN A O 1
ATOM 818 N N . VAL A 1 100 ? -9.078 -5.522 25.060 1.00 83.12 100 VAL A N 1
ATOM 819 C CA . VAL A 1 100 ? -9.495 -5.289 23.667 1.00 83.12 100 VAL A CA 1
ATOM 820 C C . VAL A 1 100 ? -8.950 -3.961 23.145 1.00 83.12 100 VAL A C 1
ATOM 822 O O . VAL A 1 100 ? -8.445 -3.912 22.027 1.00 83.12 100 VAL A O 1
ATOM 825 N N . ARG A 1 101 ? -8.974 -2.900 23.958 1.00 79.62 101 ARG A N 1
ATOM 826 C CA . ARG A 1 101 ? -8.392 -1.598 23.609 1.00 79.62 101 ARG A CA 1
ATOM 827 C C . ARG A 1 101 ? -6.890 -1.694 23.341 1.00 79.62 101 ARG A C 1
ATOM 829 O O . ARG A 1 101 ? -6.428 -1.127 22.354 1.00 79.62 101 ARG A O 1
ATOM 836 N N . GLY A 1 102 ? -6.142 -2.397 24.193 1.00 78.56 102 GLY A N 1
ATOM 837 C CA . GLY A 1 102 ? -4.707 -2.623 23.997 1.00 78.56 102 GLY A CA 1
ATOM 838 C C . GLY A 1 102 ? -4.431 -3.330 22.671 1.00 78.56 102 GLY A C 1
ATOM 839 O O . GLY A 1 102 ? -3.700 -2.811 21.829 1.00 78.56 102 GLY A O 1
ATOM 840 N N . ARG A 1 103 ? -5.130 -4.442 22.420 1.00 84.38 103 ARG A N 1
ATOM 841 C CA . ARG A 1 103 ? -5.017 -5.207 21.168 1.00 84.38 103 ARG A CA 1
ATOM 842 C C . ARG A 1 103 ? -5.406 -4.393 19.934 1.00 84.38 103 ARG A C 1
ATOM 844 O O . ARG A 1 103 ? -4.746 -4.517 18.902 1.00 84.38 103 ARG A O 1
ATOM 851 N N . LEU A 1 104 ? -6.455 -3.571 20.022 1.00 80.44 104 LEU A N 1
ATOM 852 C CA . LEU A 1 104 ? -6.873 -2.669 18.944 1.00 80.44 104 LEU A CA 1
ATOM 853 C C . LEU A 1 104 ? -5.788 -1.641 18.633 1.00 80.44 104 LEU A C 1
ATOM 855 O O . LEU A 1 104 ? -5.475 -1.446 17.460 1.00 80.44 104 LEU A O 1
ATOM 859 N N . ARG A 1 105 ? -5.196 -1.019 19.660 1.00 82.12 105 ARG A N 1
ATOM 860 C CA . ARG A 1 105 ? -4.108 -0.049 19.493 1.00 82.12 105 ARG A CA 1
ATOM 861 C C . ARG A 1 105 ? -2.906 -0.691 18.808 1.00 82.12 105 ARG A C 1
ATOM 863 O O . ARG A 1 105 ? -2.536 -0.261 17.724 1.00 82.12 105 ARG A O 1
ATOM 870 N N . GLU A 1 106 ? -2.382 -1.771 19.381 1.00 85.00 106 GLU A N 1
ATOM 871 C CA . GLU A 1 106 ? -1.221 -2.478 18.830 1.00 85.00 106 GLU A CA 1
ATOM 872 C C . GLU A 1 106 ? -1.453 -2.947 17.391 1.00 85.00 106 GLU A C 1
ATOM 874 O O . GLU A 1 106 ? -0.585 -2.812 16.533 1.00 85.00 106 GLU A O 1
ATOM 879 N N . THR A 1 107 ? -2.633 -3.502 17.105 1.00 79.75 107 THR A N 1
ATOM 880 C CA . THR A 1 107 ? -2.955 -3.989 15.759 1.00 79.75 107 THR A CA 1
ATOM 881 C C . THR A 1 107 ? -3.089 -2.835 14.772 1.00 79.75 107 THR A C 1
ATOM 883 O O . THR A 1 107 ? -2.595 -2.944 13.655 1.00 79.75 107 THR A O 1
ATOM 886 N N . THR A 1 108 ? -3.696 -1.718 15.178 1.00 82.38 108 THR A N 1
ATOM 887 C CA . THR A 1 108 ? -3.813 -0.522 14.332 1.00 82.38 108 THR A CA 1
ATOM 888 C C . THR A 1 108 ? -2.440 0.066 14.019 1.00 82.38 108 THR A C 1
ATOM 890 O O . THR A 1 108 ? -2.182 0.417 12.870 1.00 82.38 108 THR A O 1
ATOM 893 N N . ASP A 1 109 ? -1.549 0.133 15.007 1.00 86.88 109 ASP A N 1
ATOM 894 C CA . ASP A 1 109 ? -0.194 0.657 14.826 1.00 86.88 109 ASP A CA 1
ATOM 895 C C . ASP A 1 109 ? 0.620 -0.238 13.877 1.00 86.88 109 ASP A C 1
ATOM 897 O O . ASP A 1 109 ? 1.216 0.264 12.922 1.00 86.88 109 ASP A O 1
ATOM 901 N N . ARG A 1 110 ? 0.543 -1.569 14.034 1.00 91.62 110 ARG A N 1
ATOM 902 C CA . ARG A 1 110 ? 1.154 -2.523 13.088 1.00 91.62 110 ARG A CA 1
ATOM 903 C C . ARG A 1 110 ? 0.600 -2.379 11.670 1.00 91.62 110 ARG A C 1
ATOM 905 O O . ARG A 1 110 ? 1.370 -2.365 10.714 1.00 91.62 110 ARG A O 1
ATOM 912 N N . VAL A 1 111 ? -0.721 -2.258 11.515 1.00 88.31 111 VAL A N 1
ATOM 913 C CA . VAL A 1 111 ? -1.357 -2.081 10.197 1.00 88.31 111 VAL A CA 1
ATOM 914 C C . VAL A 1 111 ? -0.891 -0.783 9.535 1.00 88.31 111 VAL A C 1
ATOM 916 O O . VAL A 1 111 ? -0.575 -0.797 8.347 1.00 88.31 111 VAL A O 1
ATOM 919 N N . LYS A 1 112 ? -0.795 0.322 10.288 1.00 87.88 112 LYS A N 1
ATOM 920 C CA . LYS A 1 112 ? -0.264 1.597 9.780 1.00 87.88 112 LYS A CA 1
ATOM 921 C C . LYS A 1 112 ? 1.181 1.459 9.312 1.00 87.88 112 LYS A C 1
ATOM 923 O O . LYS A 1 112 ? 1.487 1.896 8.210 1.00 87.88 112 LYS A O 1
ATOM 928 N N . GLN A 1 113 ? 2.033 0.822 10.113 1.00 93.38 113 GLN A N 1
ATOM 929 C CA . GLN A 1 113 ? 3.440 0.616 9.775 1.00 93.38 113 GLN A CA 1
ATOM 930 C C . GLN A 1 113 ? 3.599 -0.212 8.494 1.00 93.38 113 GLN A C 1
ATOM 932 O O . GLN A 1 113 ? 4.298 0.207 7.576 1.00 93.38 113 GLN A O 1
ATOM 937 N N . VAL A 1 114 ? 2.915 -1.356 8.397 1.00 92.56 114 VAL A N 1
ATOM 938 C CA . VAL A 1 114 ? 2.973 -2.214 7.201 1.00 92.56 114 VAL A CA 1
ATOM 939 C C . VAL A 1 114 ? 2.434 -1.481 5.972 1.00 92.56 114 VAL A C 1
ATOM 941 O O . VAL A 1 114 ? 3.003 -1.585 4.889 1.00 92.56 114 VAL A O 1
ATOM 944 N N . ASN A 1 115 ? 1.351 -0.715 6.119 1.00 90.00 115 ASN A N 1
ATOM 945 C CA . ASN A 1 115 ? 0.804 0.063 5.013 1.00 90.00 115 ASN A CA 1
ATOM 946 C C . ASN A 1 115 ? 1.747 1.187 4.554 1.00 90.00 115 ASN A C 1
ATOM 948 O O . ASN A 1 115 ? 1.814 1.456 3.358 1.00 90.00 115 ASN A O 1
ATOM 952 N N . GLU A 1 116 ? 2.469 1.824 5.476 1.00 92.69 116 GLU A N 1
ATOM 953 C CA . GLU A 1 116 ? 3.449 2.857 5.133 1.00 92.69 116 GLU A CA 1
ATOM 954 C C . GLU A 1 116 ? 4.647 2.268 4.382 1.00 92.69 116 GLU A C 1
ATOM 956 O O . GLU A 1 1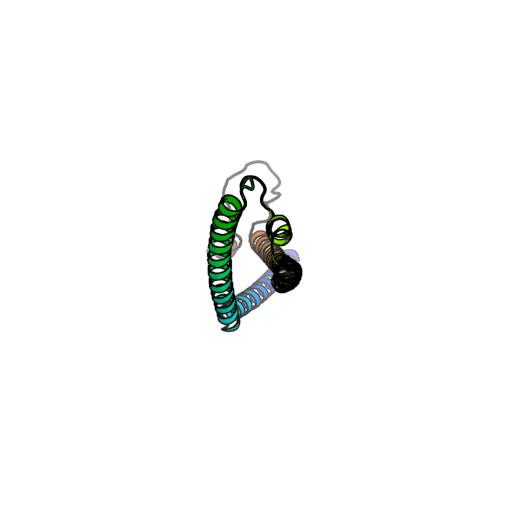16 ? 5.015 2.785 3.333 1.00 92.69 116 GLU A O 1
ATOM 961 N N . ILE A 1 117 ? 5.171 1.124 4.831 1.00 91.88 117 ILE A N 1
ATOM 962 C CA . ILE A 1 117 ? 6.229 0.396 4.112 1.00 91.88 117 ILE A CA 1
ATOM 963 C C . ILE A 1 117 ? 5.757 0.022 2.700 1.00 91.88 117 ILE A C 1
ATOM 965 O O . ILE A 1 117 ? 6.464 0.256 1.723 1.00 91.88 117 ILE A O 1
ATOM 969 N N . ASN A 1 118 ? 4.531 -0.497 2.563 1.00 89.62 118 ASN A N 1
ATOM 970 C CA . ASN A 1 118 ? 3.968 -0.813 1.248 1.00 89.62 118 ASN A CA 1
ATOM 971 C C . ASN A 1 118 ? 3.876 0.428 0.348 1.00 89.62 118 ASN A C 1
ATOM 973 O O . ASN A 1 118 ? 4.134 0.336 -0.849 1.00 89.62 118 ASN A O 1
ATOM 977 N N . ARG A 1 119 ? 3.513 1.588 0.909 1.00 89.62 119 ARG A N 1
ATOM 978 C CA . ARG A 1 119 ? 3.457 2.854 0.169 1.00 89.62 119 ARG A CA 1
ATOM 979 C C . ARG A 1 119 ? 4.845 3.296 -0.292 1.00 89.62 119 ARG A C 1
ATOM 981 O O . ARG A 1 119 ? 4.966 3.715 -1.438 1.00 89.62 119 ARG A O 1
ATOM 988 N N . GLN A 1 120 ? 5.857 3.189 0.567 1.00 90.44 120 GLN A N 1
ATOM 989 C CA . GLN A 1 120 ? 7.242 3.526 0.230 1.00 90.44 120 GLN A CA 1
ATOM 990 C C . GLN A 1 120 ? 7.757 2.663 -0.922 1.00 90.44 120 GLN A C 1
ATOM 992 O O . GLN A 1 120 ? 8.176 3.212 -1.933 1.00 90.44 120 GLN A O 1
ATOM 997 N N . ILE A 1 121 ? 7.605 1.337 -0.830 1.00 88.44 121 ILE A N 1
ATOM 998 C CA . ILE A 1 121 ? 8.036 0.403 -1.884 1.00 88.44 121 ILE A CA 1
ATOM 999 C C . ILE A 1 121 ? 7.365 0.737 -3.224 1.00 88.44 121 ILE A C 1
ATOM 1001 O O . ILE A 1 121 ? 8.030 0.823 -4.252 1.00 88.44 121 ILE A O 1
ATOM 1005 N N . ILE A 1 122 ? 6.044 0.950 -3.228 1.00 88.81 122 ILE A N 1
ATOM 1006 C CA . ILE A 1 122 ? 5.312 1.306 -4.453 1.00 88.81 122 ILE A CA 1
ATOM 1007 C C . ILE A 1 122 ? 5.793 2.658 -5.002 1.00 88.81 122 ILE A C 1
ATOM 1009 O O . ILE A 1 122 ? 5.969 2.799 -6.210 1.00 88.81 122 ILE A O 1
ATOM 1013 N N . GLY A 1 123 ? 6.014 3.644 -4.131 1.00 87.19 123 GLY A N 1
ATOM 1014 C CA . GLY A 1 123 ? 6.496 4.969 -4.518 1.00 87.19 123 GLY A CA 1
ATOM 1015 C C . GLY A 1 123 ? 7.900 4.943 -5.122 1.00 87.19 123 GLY A C 1
ATOM 1016 O O . GLY A 1 123 ? 8.124 5.568 -6.155 1.00 87.19 123 GLY A O 1
ATOM 1017 N N . GLU A 1 124 ? 8.824 4.189 -4.527 1.00 86.12 124 GLU A N 1
ATOM 1018 C CA . GLU A 1 124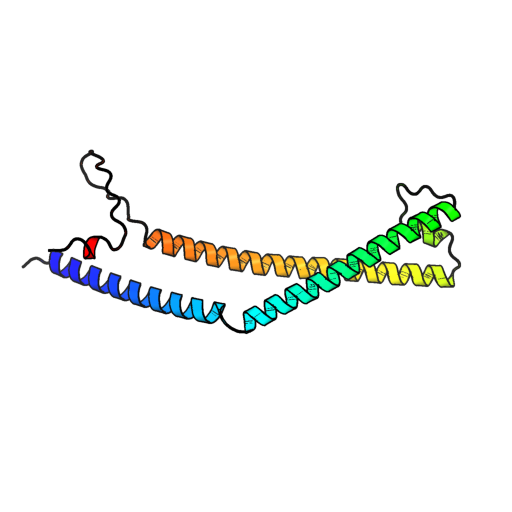 ? 10.184 3.998 -5.043 1.00 86.12 124 GLU A CA 1
ATOM 1019 C C . GLU A 1 124 ? 10.167 3.348 -6.428 1.00 86.12 124 GLU A C 1
ATOM 1021 O O . GLU A 1 124 ? 10.815 3.845 -7.348 1.00 86.12 124 GLU A O 1
ATOM 1026 N N . LEU A 1 125 ? 9.363 2.294 -6.611 1.00 83.56 125 LEU A N 1
ATOM 1027 C CA . LEU A 1 125 ? 9.207 1.633 -7.908 1.00 83.56 125 LEU A CA 1
ATOM 1028 C C . LEU A 1 125 ? 8.661 2.589 -8.977 1.00 83.56 125 LEU A C 1
ATOM 1030 O O . LEU A 1 125 ? 9.197 2.639 -10.081 1.00 83.56 125 LEU A O 1
ATOM 1034 N N . LEU A 1 126 ? 7.624 3.371 -8.653 1.00 86.75 126 LEU A N 1
ATOM 1035 C CA . LEU A 1 126 ? 7.072 4.374 -9.571 1.00 86.75 126 LEU A CA 1
ATOM 1036 C C . LEU A 1 126 ? 8.093 5.463 -9.913 1.00 86.75 126 LEU A C 1
ATOM 1038 O O . LEU A 1 126 ? 8.179 5.867 -11.067 1.00 86.75 126 LEU A O 1
ATOM 1042 N N . SER A 1 127 ? 8.880 5.916 -8.934 1.00 87.62 127 SER A N 1
ATOM 1043 C CA . SER A 1 127 ? 9.937 6.910 -9.141 1.00 87.62 127 SER A CA 1
ATOM 1044 C C . SER A 1 127 ? 10.991 6.413 -10.133 1.00 87.62 127 SER A C 1
ATOM 1046 O O . SER A 1 127 ? 11.320 7.113 -11.089 1.00 87.62 127 SER A O 1
ATOM 1048 N N . VAL A 1 128 ? 11.467 5.175 -9.953 1.00 82.25 128 VAL A N 1
ATOM 1049 C CA . VAL A 1 128 ? 12.434 4.549 -10.868 1.00 82.25 128 VAL A CA 1
ATOM 1050 C C . VAL A 1 128 ? 11.844 4.410 -12.270 1.00 82.25 128 VAL A C 1
ATOM 1052 O O . VAL A 1 128 ? 12.486 4.816 -13.235 1.00 82.25 128 VAL A O 1
ATOM 1055 N N . MET A 1 129 ? 10.618 3.892 -12.394 1.00 81.62 129 MET A N 1
ATOM 1056 C CA . MET A 1 129 ? 9.964 3.727 -13.697 1.00 81.62 129 MET A CA 1
ATOM 1057 C C . MET A 1 129 ? 9.764 5.066 -14.415 1.00 81.62 129 MET A C 1
ATOM 1059 O O . MET A 1 129 ? 10.048 5.161 -15.605 1.00 81.62 129 MET A O 1
ATOM 1063 N N . ASN A 1 130 ? 9.338 6.111 -13.702 1.00 83.31 130 ASN A N 1
ATOM 1064 C CA . ASN A 1 130 ? 9.190 7.449 -14.277 1.00 83.31 130 ASN A CA 1
ATOM 1065 C C . ASN A 1 130 ? 10.536 8.019 -14.739 1.00 83.31 130 ASN A C 1
ATOM 1067 O O . ASN A 1 130 ? 10.621 8.505 -15.858 1.00 83.31 130 ASN A O 1
ATOM 1071 N N . GLY A 1 131 ? 11.605 7.888 -13.945 1.00 81.88 131 GLY A N 1
ATOM 1072 C CA . GLY A 1 131 ? 12.938 8.354 -14.345 1.00 81.88 131 GLY A CA 1
ATOM 1073 C C . GLY A 1 131 ? 13.486 7.638 -15.585 1.00 81.88 131 GLY A C 1
ATOM 1074 O O . GLY A 1 131 ? 14.103 8.268 -16.445 1.00 81.88 131 GLY A O 1
ATOM 1075 N N . VAL A 1 132 ? 13.225 6.332 -15.717 1.00 82.81 132 VAL A N 1
ATOM 1076 C CA . VAL A 1 132 ? 13.566 5.571 -16.930 1.00 82.81 132 VAL A CA 1
ATOM 1077 C C . VAL A 1 132 ? 12.722 6.041 -18.116 1.00 82.81 132 VAL A C 1
ATOM 1079 O O . VAL A 1 132 ? 13.282 6.293 -19.178 1.00 82.81 132 VAL A O 1
ATOM 1082 N N . MET A 1 133 ? 11.410 6.229 -17.946 1.00 80.56 133 MET A N 1
ATOM 1083 C CA . MET A 1 133 ? 10.534 6.749 -19.003 1.00 80.56 133 MET A CA 1
ATOM 1084 C C . MET A 1 133 ? 10.944 8.152 -19.464 1.00 80.56 133 MET A C 1
ATOM 1086 O O . MET A 1 133 ? 10.992 8.394 -20.667 1.00 80.56 133 MET A O 1
ATOM 1090 N N . ASP A 1 134 ? 11.293 9.045 -18.539 1.00 83.88 134 ASP A N 1
ATOM 1091 C CA . ASP A 1 134 ? 11.783 10.390 -18.849 1.00 83.88 134 ASP A CA 1
ATOM 1092 C C . ASP A 1 134 ? 13.115 10.327 -19.608 1.00 83.88 134 ASP A C 1
ATOM 1094 O O . ASP A 1 134 ? 13.313 11.057 -20.577 1.00 83.88 134 ASP A O 1
ATOM 1098 N N . SER A 1 135 ? 14.009 9.408 -19.224 1.00 78.06 135 SER A N 1
ATOM 1099 C CA . SER A 1 135 ? 15.282 9.188 -19.922 1.00 78.06 135 SER A CA 1
ATOM 1100 C C . SER A 1 135 ? 15.052 8.676 -21.344 1.00 78.06 135 SER A C 1
ATOM 1102 O O . SER A 1 135 ? 15.639 9.204 -22.285 1.00 78.06 135 SER A O 1
ATOM 1104 N N . VAL A 1 136 ? 14.144 7.713 -21.520 1.00 77.31 136 VAL A N 1
ATOM 1105 C CA . VAL A 1 136 ? 13.749 7.185 -22.832 1.00 77.31 136 VAL A CA 1
ATOM 1106 C C . VAL A 1 136 ? 13.137 8.297 -23.688 1.00 77.31 136 VAL A C 1
ATOM 1108 O O . VAL A 1 136 ? 13.573 8.513 -24.813 1.00 77.31 136 VAL A O 1
ATOM 1111 N N . GLN A 1 137 ? 12.196 9.078 -23.151 1.00 75.50 137 GLN A N 1
ATOM 1112 C CA . GLN A 1 137 ? 11.613 10.224 -23.856 1.00 75.50 137 GLN A CA 1
ATOM 1113 C C . GLN A 1 137 ? 12.656 11.285 -24.217 1.00 75.50 137 GLN A C 1
ATOM 1115 O O . GLN A 1 137 ? 12.587 11.848 -25.306 1.00 75.50 137 GLN A O 1
ATOM 1120 N N . SER A 1 138 ? 13.624 11.547 -23.335 1.00 76.69 138 SER A N 1
ATOM 1121 C CA . SER A 1 138 ? 14.711 12.488 -23.608 1.00 76.69 138 SER A CA 1
ATOM 1122 C C . SER A 1 138 ? 15.684 11.981 -24.668 1.00 76.69 138 SER A C 1
ATOM 1124 O O . SER A 1 138 ? 16.185 12.789 -25.437 1.00 76.69 138 SER A O 1
ATOM 1126 N N . ALA A 1 139 ? 15.902 10.666 -24.766 1.00 73.75 139 ALA A N 1
ATOM 1127 C CA . ALA A 1 139 ? 16.724 10.073 -25.819 1.00 73.75 139 ALA A CA 1
ATOM 1128 C C . ALA A 1 139 ? 16.073 10.242 -27.203 1.00 73.75 139 ALA A C 1
ATOM 1130 O O . ALA A 1 139 ? 16.769 10.417 -28.196 1.00 73.75 139 ALA A O 1
ATOM 1131 N N . PHE A 1 140 ? 14.737 10.267 -27.256 1.00 68.38 140 PHE A N 1
ATOM 1132 C CA . PHE A 1 140 ? 13.972 10.596 -28.464 1.00 68.38 140 PHE A CA 1
ATOM 1133 C C . PHE A 1 140 ? 13.759 12.109 -28.672 1.00 68.38 140 PHE A C 1
ATOM 1135 O O . PHE A 1 140 ? 13.254 12.524 -29.721 1.00 68.38 140 PHE A O 1
ATOM 1142 N N . ALA A 1 141 ? 14.102 12.945 -27.687 1.00 58.03 141 ALA A N 1
ATOM 1143 C CA . ALA A 1 141 ? 14.024 14.395 -27.791 1.00 58.03 141 ALA A CA 1
ATOM 1144 C C . ALA A 1 141 ? 15.333 14.935 -28.389 1.00 58.03 141 ALA A C 1
ATOM 1146 O O . ALA A 1 141 ? 16.391 14.862 -27.776 1.00 58.03 141 ALA A O 1
ATOM 1147 N N . ASP A 1 142 ? 15.226 15.486 -29.596 1.00 56.09 142 ASP A N 1
ATOM 1148 C CA . ASP A 1 142 ? 16.321 16.013 -30.421 1.00 56.09 142 ASP A CA 1
ATOM 1149 C C . ASP A 1 142 ? 17.343 16.841 -29.597 1.00 56.09 142 ASP A C 1
ATOM 11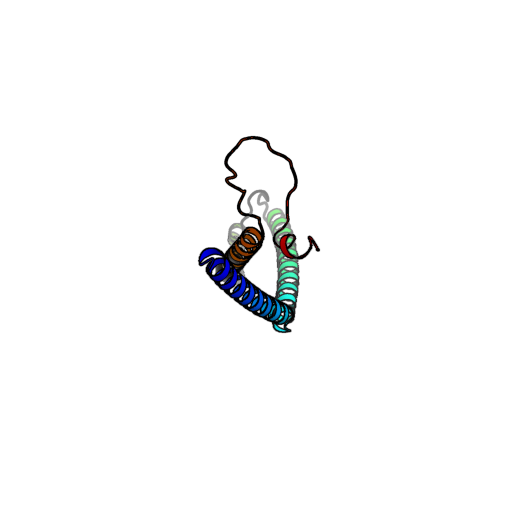51 O O . ASP A 1 142 ? 16.931 17.777 -28.891 1.00 56.09 142 ASP A O 1
ATOM 1155 N N . PRO A 1 143 ? 18.666 16.572 -29.670 1.00 47.31 143 PRO A N 1
ATOM 1156 C CA . PRO A 1 143 ? 19.652 17.480 -29.110 1.00 47.31 143 PRO A CA 1
ATOM 1157 C C . PRO A 1 143 ? 19.545 18.780 -29.897 1.00 47.31 143 PRO A C 1
ATOM 1159 O O . PRO A 1 143 ? 19.850 18.821 -31.087 1.00 47.31 143 PRO A O 1
ATOM 1162 N N . ALA A 1 144 ? 19.064 19.841 -29.245 1.00 44.06 144 ALA A N 1
ATOM 1163 C CA . ALA A 1 144 ? 18.937 21.157 -29.851 1.00 44.06 144 ALA A CA 1
ATOM 1164 C C . ALA A 1 144 ? 20.224 21.491 -30.617 1.00 44.06 144 ALA A C 1
ATOM 1166 O O . ALA A 1 144 ? 21.282 21.659 -30.011 1.00 44.06 144 ALA A O 1
ATOM 1167 N N . MET A 1 145 ? 20.118 21.548 -31.948 1.00 38.34 145 MET A N 1
ATOM 1168 C CA . MET A 1 145 ? 21.188 21.957 -32.849 1.00 38.34 145 MET A CA 1
ATOM 1169 C C . MET A 1 145 ? 21.870 23.208 -32.288 1.00 38.34 145 MET A C 1
ATOM 1171 O O . MET A 1 145 ? 21.325 24.312 -32.368 1.00 38.34 145 MET A O 1
ATOM 1175 N N . TYR A 1 146 ? 23.089 23.054 -31.765 1.00 43.47 146 TYR A N 1
ATOM 1176 C CA . TYR A 1 146 ? 24.047 24.151 -31.664 1.00 43.47 146 TYR A CA 1
ATOM 1177 C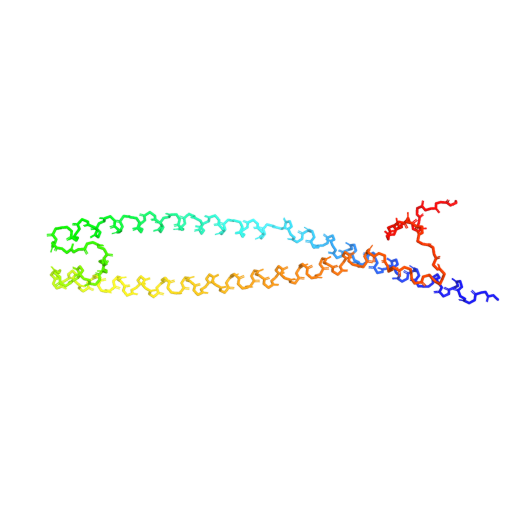 C . TYR A 1 146 ? 24.557 24.442 -33.081 1.00 43.47 146 TYR A C 1
ATOM 1179 O O . TYR A 1 146 ? 25.697 24.167 -33.442 1.00 43.47 146 TYR A O 1
ATOM 1187 N N . GLY A 1 147 ? 23.652 24.958 -33.913 1.00 37.81 147 GLY A N 1
ATOM 1188 C CA . GLY A 1 147 ? 23.956 25.511 -35.218 1.00 37.81 147 GLY A CA 1
ATOM 1189 C C . GLY A 1 147 ? 24.516 26.913 -35.035 1.00 37.81 147 GLY A C 1
ATOM 1190 O O . GLY A 1 147 ? 23.826 27.826 -34.582 1.00 37.81 147 GLY A O 1
ATOM 1191 N N . ILE A 1 148 ? 25.792 27.053 -35.369 1.00 44.66 148 ILE A N 1
ATOM 1192 C CA . ILE A 1 148 ? 26.461 28.315 -35.660 1.00 44.66 148 ILE A CA 1
ATOM 1193 C C . ILE A 1 148 ? 25.568 29.125 -36.627 1.00 44.66 148 ILE A C 1
ATOM 1195 O O . ILE A 1 148 ? 25.067 28.583 -37.605 1.00 44.66 148 ILE A O 1
ATOM 1199 N N . GLU A 1 149 ? 25.387 30.412 -36.319 1.00 41.31 149 GLU A N 1
ATOM 1200 C CA . GLU A 1 149 ? 24.568 31.429 -37.009 1.00 41.31 149 GLU A CA 1
ATOM 1201 C C . GLU A 1 149 ? 23.067 31.499 -36.671 1.00 41.31 149 GLU A C 1
ATOM 1203 O O . GLU A 1 149 ? 22.219 30.693 -37.049 1.00 41.31 149 GLU A O 1
ATOM 1208 N N . GLY A 1 150 ? 22.727 32.585 -35.968 1.00 43.31 150 GLY A N 1
ATOM 1209 C CA . GLY A 1 150 ? 21.374 32.927 -35.571 1.00 43.31 150 GLY A CA 1
ATOM 1210 C C . GLY A 1 150 ? 20.457 33.200 -36.758 1.00 43.31 150 GLY A C 1
ATOM 1211 O O . GLY A 1 150 ? 20.495 34.281 -37.335 1.00 43.31 150 GLY A O 1
ATOM 1212 N N . LYS A 1 151 ? 19.560 32.252 -37.033 1.00 42.12 151 LYS A N 1
ATOM 1213 C CA . LYS A 1 151 ? 18.185 32.473 -37.508 1.00 42.12 151 LYS A CA 1
ATOM 1214 C C . LYS A 1 151 ? 17.353 31.234 -37.169 1.00 42.12 151 LYS A C 1
ATOM 1216 O O . LYS A 1 151 ? 17.453 30.197 -37.812 1.00 42.12 151 LYS A O 1
ATOM 1221 N N . LEU A 1 152 ? 16.516 31.354 -36.137 1.00 39.47 152 LEU A N 1
ATOM 1222 C CA . LEU A 1 152 ? 15.569 30.322 -35.709 1.00 39.47 152 LEU A CA 1
ATOM 1223 C C . LEU A 1 152 ? 14.449 30.157 -36.750 1.00 39.47 152 LEU A C 1
ATOM 1225 O O . LEU A 1 152 ? 13.410 30.813 -36.674 1.00 39.47 152 LEU A O 1
ATOM 1229 N N . GLY A 1 153 ? 14.647 29.260 -37.713 1.00 40.06 153 GLY A N 1
ATOM 1230 C CA . GLY A 1 153 ? 13.563 28.657 -38.482 1.00 40.06 153 GLY A CA 1
ATOM 1231 C C . GLY A 1 153 ? 12.983 27.489 -37.690 1.00 40.06 153 GLY A C 1
ATOM 1232 O O . GLY A 1 153 ? 13.615 26.445 -37.576 1.00 40.06 153 GLY A O 1
ATOM 1233 N N . LYS A 1 154 ? 11.792 27.656 -37.106 1.00 45.88 154 LYS A N 1
ATOM 1234 C CA . LYS A 1 154 ? 11.083 26.580 -36.398 1.00 45.88 154 LYS A CA 1
ATOM 1235 C C . LYS A 1 154 ? 10.692 25.470 -37.379 1.00 45.88 154 LYS A C 1
ATOM 1237 O O . LYS A 1 154 ? 9.613 25.520 -37.963 1.00 45.88 154 LYS A O 1
ATOM 1242 N N . LYS A 1 155 ? 11.515 24.433 -37.488 1.00 45.75 155 LYS A N 1
ATOM 1243 C CA . LYS A 1 155 ? 11.053 23.101 -37.875 1.00 45.75 155 LYS A CA 1
ATOM 1244 C C . LYS A 1 155 ? 11.622 22.123 -36.856 1.00 45.75 155 LYS A C 1
ATOM 1246 O O . LYS A 1 155 ? 12.822 21.894 -36.821 1.00 45.75 155 LYS A O 1
ATOM 1251 N N . ARG A 1 156 ? 10.756 21.657 -35.951 1.00 42.69 156 ARG A N 1
ATOM 1252 C CA . ARG A 1 156 ? 11.073 20.548 -35.049 1.00 42.69 156 ARG A CA 1
ATOM 1253 C C . ARG A 1 156 ? 11.128 19.309 -35.932 1.00 42.69 156 ARG A C 1
ATOM 1255 O O . ARG A 1 156 ? 10.086 18.917 -36.447 1.00 42.69 156 ARG A O 1
ATOM 1262 N N . VAL A 1 157 ? 12.324 18.802 -36.172 1.00 48.78 157 VAL A N 1
ATOM 1263 C CA . VAL A 1 157 ? 12.542 17.488 -36.771 1.00 48.78 157 VAL A CA 1
ATOM 1264 C C . VAL A 1 157 ? 12.451 16.519 -35.591 1.00 48.78 157 VAL A C 1
ATOM 1266 O O . VAL A 1 157 ? 13.101 16.730 -34.574 1.00 48.78 157 VAL A O 1
ATOM 1269 N N . GLN A 1 158 ? 11.515 15.574 -35.623 1.00 46.16 158 GLN A N 1
ATOM 1270 C CA . GLN A 1 158 ? 11.416 14.558 -34.567 1.00 46.16 158 GLN A CA 1
ATOM 1271 C C . GLN A 1 158 ? 12.554 13.546 -34.745 1.00 46.16 158 GLN A C 1
ATOM 1273 O O . GLN A 1 158 ? 12.932 13.258 -35.878 1.00 46.16 158 GLN A O 1
ATOM 1278 N N . GLY A 1 159 ? 13.085 12.970 -33.662 1.00 41.12 159 GLY A N 1
ATOM 1279 C CA . GLY A 1 159 ? 13.982 11.816 -33.778 1.00 41.12 159 GLY A CA 1
ATOM 1280 C C . GLY A 1 159 ? 13.305 10.729 -34.623 1.00 41.12 159 GLY A C 1
ATOM 1281 O O . GLY A 1 159 ? 12.210 10.285 -34.286 1.00 41.12 159 GLY A O 1
ATOM 1282 N N . GLY A 1 160 ? 13.907 10.386 -35.766 1.00 45.78 160 GLY A N 1
ATOM 1283 C CA . GLY A 1 160 ? 13.322 9.520 -36.802 1.00 45.78 160 GLY A CA 1
ATOM 1284 C C . GLY A 1 160 ? 12.984 10.223 -38.127 1.00 45.78 160 GLY A C 1
ATOM 1285 O O . GLY A 1 160 ? 13.016 9.581 -39.173 1.00 45.78 160 GLY A O 1
ATOM 1286 N N . ASP A 1 161 ? 12.767 11.542 -38.144 1.00 45.84 161 ASP A N 1
ATOM 1287 C CA . ASP A 1 161 ? 12.476 12.297 -39.381 1.00 45.84 161 ASP A CA 1
ATOM 1288 C C . ASP A 1 161 ? 13.653 12.313 -40.378 1.00 45.84 161 ASP A C 1
ATOM 1290 O O . ASP A 1 161 ? 13.449 12.597 -41.559 1.00 45.84 161 ASP A O 1
ATOM 1294 N N . PHE A 1 162 ? 14.877 11.992 -39.939 1.00 45.88 162 PHE A N 1
ATOM 1295 C CA . PHE A 1 162 ? 16.050 11.877 -40.818 1.00 45.88 162 PHE A CA 1
ATOM 1296 C C . PHE A 1 162 ? 15.920 10.733 -41.836 1.00 45.88 162 PHE A C 1
ATOM 1298 O O . PHE A 1 162 ? 16.483 10.828 -42.922 1.00 45.88 162 PHE A O 1
ATOM 1305 N N . VAL A 1 163 ? 15.148 9.685 -41.518 1.00 49.50 163 VAL A N 1
ATOM 1306 C CA . VAL A 1 163 ? 14.900 8.535 -42.409 1.00 49.50 163 VAL A CA 1
ATOM 1307 C C . VAL A 1 163 ? 13.695 8.786 -43.329 1.00 49.50 163 VAL A C 1
ATOM 1309 O O . VAL A 1 163 ? 13.623 8.247 -44.431 1.00 49.50 163 VAL A O 1
ATOM 1312 N N . PHE A 1 164 ? 12.753 9.640 -42.911 1.00 40.88 164 PHE A N 1
ATOM 1313 C CA . PHE A 1 164 ? 11.501 9.897 -43.637 1.00 40.88 164 PHE A CA 1
ATOM 1314 C C . PHE A 1 164 ? 11.546 11.095 -44.597 1.00 40.88 164 PHE A C 1
ATOM 1316 O O . PHE A 1 164 ? 10.590 11.305 -45.346 1.00 40.88 164 PHE A O 1
ATOM 1323 N N . GLN A 1 165 ? 12.637 11.868 -44.640 1.00 42.16 165 GLN A N 1
ATOM 1324 C CA . GLN A 1 165 ? 12.867 12.832 -45.722 1.00 42.16 165 GLN A CA 1
ATOM 1325 C C . GLN A 1 165 ? 13.497 12.120 -46.921 1.00 42.16 165 GLN A C 1
ATOM 1327 O O . GLN A 1 165 ? 14.706 12.120 -47.118 1.00 42.16 165 GLN A O 1
ATOM 1332 N N . SER A 1 166 ? 12.630 11.476 -47.699 1.00 35.19 166 SER A N 1
ATOM 1333 C CA . SER A 1 166 ? 12.970 10.735 -48.909 1.00 35.19 166 SER A CA 1
ATOM 1334 C C . SER A 1 166 ? 13.712 11.589 -49.943 1.00 35.19 166 SER A C 1
ATOM 1336 O O . SER A 1 166 ? 13.273 12.693 -50.282 1.00 35.19 166 SER A O 1
ATOM 1338 N N . VAL A 1 167 ? 14.759 10.999 -50.522 1.00 33.88 167 VAL A N 1
ATOM 1339 C CA . VAL A 1 167 ? 14.951 10.983 -51.979 1.00 33.88 167 VAL A CA 1
ATOM 1340 C C . VAL A 1 167 ? 14.747 9.548 -52.435 1.00 33.88 167 VAL A C 1
ATOM 1342 O O . VAL A 1 167 ? 15.293 8.653 -51.754 1.00 33.88 167 VAL A O 1
#

Secondary structure (DSSP, 8-state):
--HHHHHHHHHHHHHHHHHHHHHHHHHHHHHHHTSHHHHHHHHHHHHHHHHHHHHHHHHHHHHHHHHHHHHHTT--GGG--HHHHHHTS-HHHHHHHHHHHHHHHHHHHHHHHHHHHHHHHHHHHHHHHHHHHHHHHHHTS------SS-------PPTTHHHHS--

Foldseek 3Di:
DDPVVVVVVVVVVVVVVVVVVVVVVVVVVVVVCVDCVVVVVVVVVVVVVVVVVVVVVVVVVVLVVQVVLCVVVVHDSPDDDLLVSLVPDDDVVSVVSVVVVVVVVVVVVVVVVVVVVVVVVVVVVVVVVVVVVVVVVVVQQDPPPPDDDDDDDDDRQTNVNVVVPDD

pLDDT: mean 73.35, std 15.04, range [33.88, 93.38]